Protein AF-A0A6N2SB09-F1 (afdb_monomer)

Solvent-accessible surface area (backbone atoms only — not comparable to full-atom values): 6295 Å² total; per-residue (Å²): 136,77,92,45,73,69,47,53,56,50,35,55,46,36,73,75,69,41,75,81,72,55,28,36,28,27,75,47,80,94,86,40,71,46,78,73,42,49,64,70,58,54,51,39,36,52,78,71,67,52,92,73,77,61,65,44,82,46,90,61,55,74,62,53,47,52,45,53,49,34,53,59,50,69,71,40,96,85,59,54,74,68,58,50,54,52,36,52,49,55,47,50,54,43,51,49,54,57,53,55,59,64,70,77,110

Nearest PDB structures (foldseek):
  1vz0-assembly3_D  TM=8.473E-01  e=5.912E-07  Thermus thermophilus HB27
  7nfu-assembly1_A  TM=8.083E-01  e=3.994E-06  Geobacillus thermoleovorans CCB_US3_UF5
  7nfu-assembly2_B  TM=8.212E-01  e=7.084E-06  Geobacillus thermoleovorans CCB_US3_UF5
  7ng0-assembly1_A-2  TM=7.959E-01  e=3.480E-05  Geobacillus thermoleovorans CCB_US3_UF5
  6ryk-assembly1_B  TM=6.910E-01  e=1.027E-04  Myxococcus xanthus DK 1622

Foldseek 3Di:
DDCDPVLVVLLVCCVVPNDPDAFEWEDDPPRDIDTLDDVSVVVSCVVVVNPDHGYDYDYDDPLVSLLVSLVVQVPDPDDDPVSVVVSVVSNVVSVVVVVVVVVVD

Radius of gyration: 16.75 Å; Cα contacts (8 Å, |Δi|>4): 94; chains: 1; bounding box: 39×21×49 Å

Structure (mmCIF, N/CA/C/O backbone):
data_AF-A0A6N2SB09-F1
#
_entry.id   AF-A0A6N2SB09-F1
#
loop_
_atom_site.group_PDB
_atom_site.id
_atom_site.type_symbol
_atom_site.label_atom_id
_atom_site.label_alt_id
_atom_site.label_comp_id
_atom_site.label_asym_id
_atom_site.label_entity_id
_atom_site.label_seq_id
_atom_site.pdbx_PDB_ins_code
_atom_site.Cartn_x
_atom_site.Cartn_y
_atom_site.Cartn_z
_atom_site.occupancy
_atom_site.B_iso_or_equiv
_atom_site.auth_seq_id
_atom_site.auth_comp_id
_atom_site.auth_asym_id
_atom_site.auth_atom_id
_atom_site.pdbx_PDB_model_num
ATOM 1 N N . MET A 1 1 ? 1.778 -9.486 8.076 1.00 60.75 1 MET A N 1
ATOM 2 C CA . MET A 1 1 ? 1.355 -8.225 8.728 1.00 60.75 1 MET A CA 1
ATOM 3 C C . MET A 1 1 ? 1.365 -8.439 10.227 1.00 60.75 1 MET A C 1
ATOM 5 O O . MET A 1 1 ? 1.130 -9.568 10.629 1.00 60.75 1 MET A O 1
ATOM 9 N N . LYS A 1 2 ? 1.643 -7.413 11.035 1.00 73.19 2 LYS A N 1
ATOM 10 C CA . LYS A 1 2 ? 1.424 -7.487 12.485 1.00 73.19 2 LYS A CA 1
ATOM 11 C C . LYS A 1 2 ? 0.131 -6.746 12.808 1.00 73.19 2 LYS A C 1
ATOM 13 O O . LYS A 1 2 ? -0.037 -5.617 12.350 1.00 73.19 2 LYS A O 1
ATOM 18 N N . ASP A 1 3 ? -0.748 -7.385 13.567 1.00 77.19 3 ASP A N 1
ATOM 19 C CA . ASP A 1 3 ? -1.954 -6.758 14.105 1.00 77.19 3 ASP A CA 1
ATOM 20 C C . ASP A 1 3 ? -1.577 -6.060 15.416 1.00 77.19 3 ASP A C 1
ATOM 22 O O . ASP A 1 3 ? -1.766 -6.566 16.516 1.00 77.19 3 ASP A O 1
ATOM 26 N N . ASP A 1 4 ? -0.903 -4.924 15.257 1.00 87.69 4 ASP A N 1
ATOM 27 C CA . ASP A 1 4 ? -0.419 -4.060 16.329 1.00 87.69 4 ASP A CA 1
ATOM 28 C C . ASP A 1 4 ? -1.471 -3.006 16.728 1.00 87.69 4 ASP A C 1
ATOM 30 O O . ASP A 1 4 ? -2.533 -2.880 16.114 1.00 87.69 4 ASP A O 1
ATOM 34 N N . ASN A 1 5 ? -1.171 -2.211 17.760 1.00 90.06 5 ASN A N 1
ATOM 35 C CA . ASN A 1 5 ? -2.047 -1.115 18.187 1.00 90.06 5 ASN A CA 1
ATOM 36 C C . ASN A 1 5 ? -2.326 -0.112 17.046 1.00 90.06 5 ASN A C 1
ATOM 38 O O . ASN A 1 5 ? -3.436 0.395 16.913 1.00 90.06 5 ASN A O 1
ATOM 42 N N . GLU A 1 6 ? -1.351 0.129 16.162 1.00 89.06 6 GLU A N 1
ATOM 43 C CA . GLU A 1 6 ? -1.551 0.979 14.982 1.00 89.06 6 GLU A CA 1
ATOM 44 C C . GLU A 1 6 ? -2.569 0.384 13.998 1.00 89.06 6 GLU A C 1
ATOM 46 O O . GLU A 1 6 ? -3.297 1.123 13.338 1.00 89.06 6 GLU A O 1
ATOM 51 N N . MET A 1 7 ? -2.638 -0.945 13.869 1.00 93.25 7 MET A N 1
ATOM 52 C CA . MET A 1 7 ? -3.657 -1.618 13.064 1.00 93.25 7 MET A CA 1
ATOM 53 C C . MET A 1 7 ? -5.050 -1.439 13.668 1.00 93.25 7 MET A C 1
ATOM 55 O O . MET A 1 7 ? -6.004 -1.225 12.924 1.00 93.25 7 MET A O 1
ATOM 59 N N . HIS A 1 8 ? -5.179 -1.486 14.995 1.00 92.88 8 HIS A N 1
ATOM 60 C CA . HIS A 1 8 ? -6.447 -1.203 15.670 1.00 92.88 8 HIS A CA 1
ATOM 61 C C . HIS A 1 8 ? -6.935 0.221 15.398 1.00 92.88 8 HIS A C 1
ATOM 63 O O . HIS A 1 8 ? -8.043 0.385 14.892 1.00 92.88 8 HIS A O 1
ATOM 69 N N . LEU A 1 9 ? -6.078 1.225 15.600 1.00 93.50 9 LEU A N 1
ATOM 70 C CA . LEU A 1 9 ? -6.408 2.623 15.301 1.00 93.50 9 LEU A CA 1
ATOM 71 C C . LEU A 1 9 ? -6.760 2.836 13.819 1.00 93.50 9 LEU A C 1
ATOM 73 O O . LEU A 1 9 ? -7.660 3.606 13.482 1.00 93.50 9 LEU A O 1
ATOM 77 N N . LEU A 1 10 ? -6.067 2.136 12.912 1.00 93.12 10 LEU A N 1
ATOM 78 C CA . LEU A 1 10 ? -6.369 2.194 11.484 1.00 93.12 10 LEU A CA 1
ATOM 79 C C . LEU A 1 10 ? -7.748 1.601 11.165 1.00 93.12 10 LEU A C 1
ATOM 81 O O . LEU A 1 10 ? -8.466 2.179 10.352 1.00 93.12 10 LEU A O 1
ATOM 85 N N . LYS A 1 11 ? -8.122 0.477 11.789 1.00 95.25 11 LYS A N 1
ATOM 86 C CA . LYS A 1 11 ? -9.454 -0.125 11.625 1.00 95.25 11 LYS A CA 1
ATOM 87 C C . LYS A 1 11 ? -10.549 0.817 12.117 1.00 95.25 11 LYS A C 1
ATOM 89 O O . LYS A 1 11 ? -11.442 1.118 11.337 1.00 95.25 11 LYS A O 1
ATOM 94 N N . GLU A 1 12 ? -10.420 1.360 13.327 1.00 95.38 12 GLU A N 1
ATOM 95 C CA . GLU A 1 12 ? -11.399 2.306 13.890 1.00 95.38 12 GLU A CA 1
ATOM 96 C C . GLU A 1 12 ? -11.589 3.537 12.991 1.00 95.38 12 GLU A C 1
ATOM 98 O O . GLU A 1 12 ? -12.708 3.985 12.738 1.00 95.38 12 GLU A O 1
ATOM 103 N N . SER A 1 13 ? -10.491 4.070 12.449 1.00 95.62 13 SER A N 1
ATOM 104 C CA . SER A 1 13 ? -10.540 5.181 11.497 1.00 95.62 13 SER A CA 1
ATOM 105 C C . SER A 1 13 ? -11.270 4.805 10.200 1.00 95.62 13 SER A C 1
ATOM 107 O O . SER A 1 13 ? -12.098 5.575 9.712 1.00 95.62 13 SER A O 1
ATOM 109 N N . ILE A 1 14 ? -11.013 3.607 9.659 1.00 95.69 14 ILE A N 1
ATOM 110 C CA . ILE A 1 14 ? -11.668 3.102 8.441 1.00 95.69 14 ILE A CA 1
ATOM 111 C C . ILE A 1 14 ? -13.156 2.804 8.671 1.00 95.69 14 ILE A C 1
ATOM 113 O O . ILE A 1 14 ? -13.956 3.032 7.764 1.00 95.69 14 ILE A O 1
ATOM 117 N N . GLU A 1 15 ? -13.549 2.322 9.847 1.00 94.69 15 GLU A N 1
ATOM 118 C CA . GLU A 1 15 ? -14.962 2.137 10.201 1.00 94.69 15 GLU A CA 1
ATOM 119 C C . GLU A 1 15 ? -15.687 3.481 10.303 1.00 94.69 15 GLU A C 1
ATOM 121 O O . GLU A 1 15 ? -16.794 3.629 9.790 1.00 94.69 15 GLU A O 1
ATOM 126 N N . LYS A 1 16 ? -15.048 4.486 10.915 1.00 95.75 16 LYS A N 1
A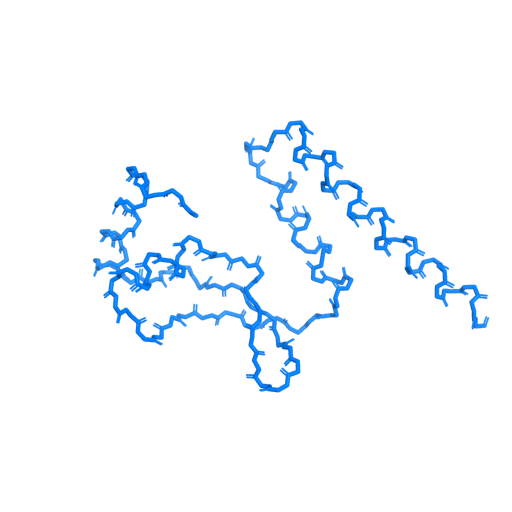TOM 127 C CA . LYS A 1 16 ? -15.671 5.791 11.155 1.00 95.75 16 LYS A CA 1
ATOM 128 C C . LYS A 1 16 ? -15.7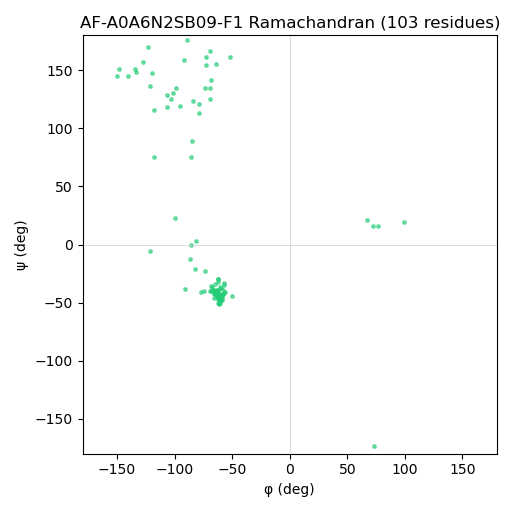37 6.682 9.914 1.00 95.75 16 LYS A C 1
ATOM 130 O O . LYS A 1 16 ? -16.728 7.380 9.716 1.00 95.75 16 LYS A O 1
ATOM 135 N N . TYR A 1 17 ? -14.679 6.703 9.106 1.00 95.19 17 TYR A N 1
ATOM 136 C CA . TYR A 1 17 ? -14.523 7.660 8.002 1.00 95.19 17 TYR A CA 1
ATOM 137 C C . TYR A 1 17 ? -14.358 7.000 6.630 1.00 95.19 17 TYR A C 1
ATOM 139 O O . TYR A 1 17 ? -14.295 7.692 5.614 1.00 95.19 17 TYR A O 1
ATOM 147 N N . GLY A 1 18 ? -14.263 5.671 6.575 1.00 92.94 18 GLY A N 1
ATOM 148 C CA . GLY A 1 18 ? -13.885 4.960 5.362 1.00 92.94 18 GLY A CA 1
ATOM 149 C C . GLY A 1 18 ? -12.398 5.098 5.026 1.00 92.94 18 GLY A C 1
ATOM 150 O O . GLY A 1 18 ? -11.578 5.636 5.771 1.00 92.94 18 GLY A O 1
ATOM 151 N N . ILE A 1 19 ? -12.024 4.587 3.854 1.00 94.62 19 ILE A N 1
ATOM 152 C CA . ILE A 1 19 ? -10.652 4.673 3.345 1.00 94.62 19 ILE A CA 1
ATOM 153 C C . ILE A 1 19 ? -10.476 6.024 2.641 1.00 94.62 19 ILE A C 1
ATOM 155 O O . ILE A 1 19 ? -10.700 6.142 1.439 1.00 94.62 19 ILE A O 1
ATOM 159 N N . LEU A 1 20 ? -10.073 7.045 3.403 1.00 91.75 20 LEU A N 1
ATOM 160 C CA . LEU A 1 20 ? -9.919 8.420 2.902 1.00 91.75 20 LEU A CA 1
ATOM 161 C C . LEU A 1 20 ? -8.816 8.557 1.848 1.00 91.75 20 LEU A C 1
ATOM 163 O O . LEU A 1 20 ? -8.977 9.248 0.847 1.00 91.75 20 LEU A O 1
ATOM 167 N N . THR A 1 21 ? -7.681 7.893 2.066 1.00 90.25 21 THR A N 1
ATOM 168 C CA . THR A 1 21 ? -6.610 7.820 1.071 1.00 90.25 21 THR A CA 1
ATOM 169 C C . THR A 1 21 ? -6.785 6.529 0.274 1.00 90.25 21 THR A C 1
ATOM 171 O O . THR A 1 21 ? -6.686 5.455 0.874 1.00 90.25 21 THR A O 1
ATOM 174 N N . PRO A 1 22 ? -6.986 6.579 -1.053 1.00 93.81 22 PRO A N 1
ATOM 175 C CA . PRO A 1 22 ? -7.069 5.384 -1.889 1.00 93.81 22 PRO A CA 1
ATOM 176 C C . PRO A 1 22 ? -5.759 4.586 -1.925 1.00 93.81 22 PRO A C 1
ATOM 178 O O . PRO A 1 22 ? -4.667 5.125 -1.702 1.00 93.81 22 PRO A O 1
ATOM 181 N N . LEU A 1 23 ? -5.850 3.288 -2.211 1.00 94.88 23 LEU A N 1
ATOM 182 C CA . LEU A 1 23 ? -4.674 2.457 -2.488 1.00 94.88 23 LEU A CA 1
ATOM 183 C C . LEU A 1 23 ? -4.118 2.813 -3.869 1.00 94.88 23 LEU A C 1
ATOM 185 O O . LEU A 1 23 ? -4.857 3.266 -4.737 1.00 94.88 23 LEU A O 1
ATOM 189 N N . ILE A 1 24 ? -2.828 2.582 -4.093 1.00 92.00 24 ILE A N 1
ATOM 190 C CA . ILE A 1 24 ? -2.232 2.735 -5.425 1.00 92.00 24 ILE A CA 1
ATOM 191 C C . ILE A 1 24 ? -2.045 1.345 -6.003 1.00 92.00 24 ILE A C 1
ATOM 193 O O 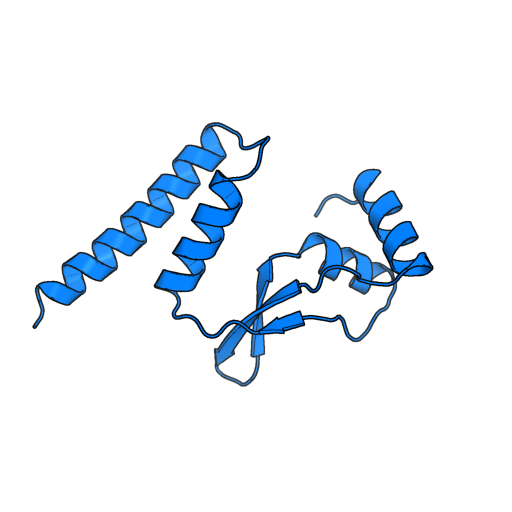. ILE A 1 24 ? -1.402 0.501 -5.376 1.00 92.00 24 ILE A O 1
ATOM 197 N N . VAL A 1 25 ? -2.595 1.124 -7.193 1.00 94.19 25 VAL A N 1
ATOM 198 C CA . VAL A 1 25 ? -2.504 -0.151 -7.903 1.00 94.19 25 VAL A CA 1
ATOM 199 C C . VAL A 1 25 ? -1.984 0.052 -9.319 1.00 94.19 25 VAL A C 1
ATOM 201 O O . VAL A 1 25 ? -2.134 1.134 -9.890 1.00 94.19 25 VAL A O 1
ATOM 204 N N . ARG A 1 26 ? -1.414 -0.998 -9.905 1.00 91.62 26 ARG A N 1
ATOM 205 C CA . ARG A 1 26 ? -1.135 -1.066 -11.343 1.00 91.62 26 ARG A CA 1
ATOM 206 C C . ARG A 1 26 ? -1.880 -2.243 -11.972 1.00 91.62 26 ARG A C 1
ATOM 208 O O . ARG A 1 26 ? -2.064 -3.254 -11.291 1.00 91.62 26 ARG A O 1
ATOM 215 N N . PRO A 1 27 ? -2.304 -2.137 -13.239 1.00 92.25 27 PRO A N 1
ATOM 216 C CA . PRO A 1 27 ? -2.843 -3.284 -13.952 1.00 92.25 27 PRO A CA 1
ATOM 217 C C . PRO A 1 27 ? -1.733 -4.310 -14.216 1.00 92.25 27 PRO A C 1
ATOM 219 O O . PRO A 1 27 ? -0.598 -3.946 -14.534 1.00 92.25 27 PRO A O 1
ATOM 222 N N . VAL A 1 28 ? -2.076 -5.587 -14.101 1.00 89.00 28 VAL A N 1
ATOM 223 C CA . VAL A 1 28 ? -1.267 -6.731 -14.545 1.00 89.00 28 VAL A CA 1
ATOM 224 C C . VAL A 1 28 ? -2.101 -7.562 -15.542 1.00 89.00 28 VAL A C 1
ATOM 226 O O . VAL A 1 28 ? -3.283 -7.253 -15.729 1.00 89.00 28 VAL A O 1
ATOM 229 N N . PRO A 1 29 ? -1.522 -8.555 -16.251 1.00 89.69 29 PRO A N 1
ATOM 230 C CA . PRO A 1 29 ? -2.290 -9.420 -17.150 1.00 89.69 29 PRO A CA 1
ATOM 231 C C . PRO A 1 29 ? -3.524 -10.052 -16.481 1.00 89.69 29 PRO A C 1
ATOM 233 O O . PRO A 1 29 ? -3.644 -10.081 -15.257 1.00 89.69 29 PRO A O 1
ATOM 236 N N . ASP A 1 30 ? -4.457 -10.529 -17.305 1.00 91.31 30 ASP A N 1
ATOM 237 C CA . ASP A 1 30 ? -5.683 -11.222 -16.874 1.00 91.31 30 ASP A CA 1
ATOM 238 C C . ASP A 1 30 ? -6.699 -10.354 -16.109 1.00 91.31 30 ASP A C 1
ATOM 240 O O . ASP A 1 30 ? -7.567 -10.857 -15.397 1.00 91.31 30 ASP A O 1
ATOM 244 N N . GLY A 1 31 ? -6.624 -9.028 -16.265 1.00 89.06 31 GLY A N 1
ATOM 245 C CA . GLY A 1 31 ? -7.569 -8.094 -15.637 1.00 89.06 31 GLY A CA 1
ATOM 246 C C . GLY A 1 31 ? -7.379 -7.953 -14.124 1.00 89.06 31 GLY A C 1
ATOM 247 O O . GLY A 1 31 ? -8.263 -7.444 -13.430 1.00 89.06 31 GLY A O 1
ATOM 248 N N . VAL A 1 32 ? -6.231 -8.397 -13.611 1.00 93.00 32 VAL A N 1
ATOM 249 C CA . VAL A 1 32 ? -5.873 -8.328 -12.195 1.00 93.00 32 VAL A CA 1
ATOM 250 C C . VAL A 1 32 ? -5.116 -7.024 -11.911 1.00 93.00 32 VAL A C 1
ATOM 252 O O . VAL A 1 32 ? -4.555 -6.381 -12.802 1.00 93.00 32 VAL A O 1
ATOM 255 N N . TYR A 1 33 ? -5.108 -6.613 -10.644 1.00 93.12 33 TYR A N 1
ATOM 256 C CA . TYR A 1 33 ? -4.383 -5.439 -10.171 1.00 93.12 33 TYR A CA 1
ATOM 257 C C . TYR A 1 33 ? -3.387 -5.827 -9.085 1.00 93.12 33 TYR A C 1
ATOM 259 O O . TYR A 1 33 ? -3.721 -6.554 -8.150 1.00 93.12 33 TYR A O 1
ATOM 267 N N . GLU A 1 34 ? -2.179 -5.282 -9.177 1.00 90.69 34 GLU A N 1
ATOM 268 C CA . GLU A 1 34 ? -1.163 -5.395 -8.134 1.00 90.69 34 GLU A CA 1
ATOM 269 C C . GLU A 1 34 ? -1.147 -4.124 -7.280 1.00 90.69 34 GLU A C 1
ATOM 271 O O . GLU A 1 34 ? -1.164 -3.006 -7.804 1.00 90.69 34 GLU A O 1
ATOM 276 N N . ILE A 1 35 ? -1.103 -4.287 -5.956 1.00 91.88 35 ILE A N 1
ATOM 277 C CA . ILE A 1 35 ? -0.994 -3.170 -5.014 1.00 91.88 35 ILE A CA 1
ATOM 278 C C . ILE A 1 35 ? 0.456 -2.697 -4.973 1.00 91.88 35 ILE A C 1
ATOM 280 O O . ILE A 1 35 ? 1.348 -3.448 -4.599 1.00 91.88 35 ILE A O 1
ATOM 284 N N . ILE A 1 36 ? 0.660 -1.424 -5.300 1.00 88.44 36 ILE A N 1
ATOM 285 C CA . ILE A 1 36 ? 1.952 -0.738 -5.192 1.00 88.44 36 ILE A CA 1
ATOM 286 C C . ILE A 1 36 ? 2.090 -0.069 -3.825 1.00 88.44 36 ILE A C 1
ATOM 288 O O . ILE A 1 36 ? 3.165 -0.060 -3.230 1.00 88.44 36 ILE A O 1
ATOM 292 N N . ALA A 1 37 ? 0.997 0.501 -3.306 1.00 87.12 37 ALA A N 1
ATOM 293 C CA . ALA A 1 37 ? 0.986 1.122 -1.988 1.00 87.12 37 ALA A CA 1
ATOM 294 C C . ALA A 1 37 ? -0.379 1.006 -1.305 1.00 87.12 37 ALA A C 1
ATOM 296 O O . ALA A 1 37 ? -1.431 1.018 -1.945 1.00 87.12 37 ALA A O 1
ATOM 297 N N . GLY A 1 38 ? -0.357 0.970 0.030 1.00 91.88 38 GLY A N 1
ATOM 298 C CA . GLY A 1 38 ? -1.571 0.894 0.846 1.00 91.88 38 GLY A CA 1
ATOM 299 C C . GLY A 1 38 ? -1.919 -0.505 1.357 1.00 91.88 38 GLY A C 1
ATOM 300 O O . GLY A 1 38 ? -3.049 -0.712 1.787 1.00 91.88 38 GLY A O 1
ATOM 301 N N . HIS A 1 39 ? -0.962 -1.442 1.395 1.00 92.62 39 HIS A N 1
ATOM 302 C CA . HIS A 1 39 ? -1.184 -2.799 1.916 1.00 92.62 39 HIS A CA 1
ATOM 303 C C . HIS A 1 39 ? -1.855 -2.811 3.299 1.00 92.62 39 H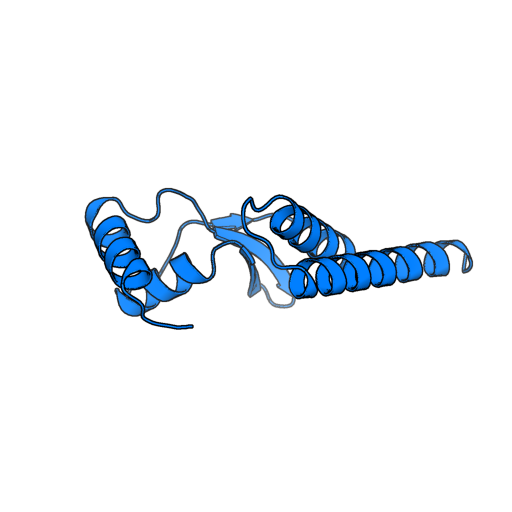IS A C 1
ATOM 305 O O . HIS A 1 39 ? -2.8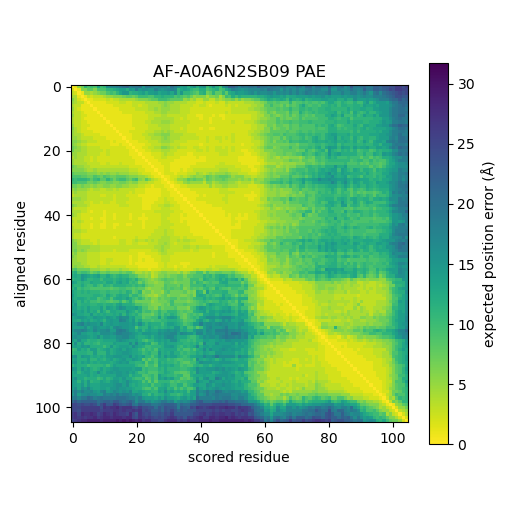20 -3.543 3.489 1.00 92.62 39 HIS A O 1
ATOM 311 N N . ARG A 1 40 ? -1.421 -1.961 4.249 1.00 93.69 40 ARG A N 1
ATOM 312 C CA . ARG A 1 40 ? -2.046 -1.872 5.589 1.00 93.69 40 ARG A CA 1
ATOM 313 C C . ARG A 1 40 ? -3.534 -1.521 5.533 1.00 93.69 40 ARG A C 1
ATOM 315 O O . ARG A 1 40 ? -4.312 -2.124 6.257 1.00 93.69 40 ARG A O 1
ATOM 322 N N . ARG A 1 41 ? -3.936 -0.620 4.632 1.00 94.88 41 ARG A N 1
ATOM 323 C CA . ARG A 1 41 ? -5.349 -0.270 4.414 1.00 94.88 41 ARG A CA 1
ATOM 324 C C . ARG A 1 41 ? -6.123 -1.427 3.786 1.00 94.88 41 ARG A C 1
ATOM 326 O O . ARG A 1 41 ? -7.236 -1.687 4.218 1.00 94.88 41 ARG A O 1
ATOM 333 N N . ARG A 1 42 ? -5.527 -2.154 2.830 1.00 95.56 42 ARG A N 1
ATOM 334 C CA . ARG A 1 42 ? -6.131 -3.373 2.259 1.00 95.56 42 ARG A CA 1
ATOM 335 C C . ARG A 1 42 ? -6.398 -4.425 3.334 1.00 95.56 42 ARG A C 1
ATOM 337 O O . ARG A 1 42 ? -7.482 -4.983 3.369 1.00 95.56 42 ARG A O 1
ATOM 344 N N . HIS A 1 43 ? -5.412 -4.685 4.190 1.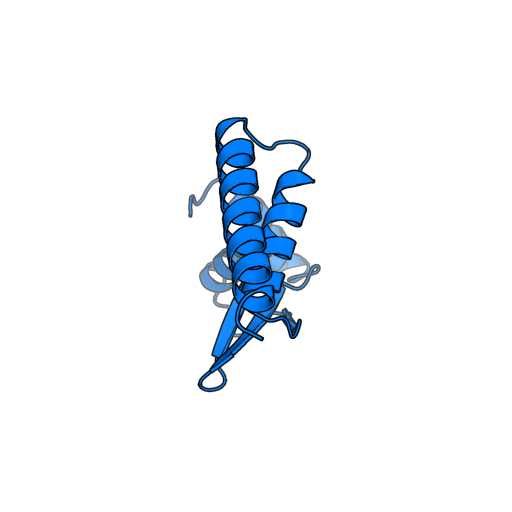00 94.56 43 HIS A N 1
ATOM 345 C CA . HIS A 1 43 ? -5.521 -5.662 5.279 1.00 94.56 43 HIS A CA 1
ATOM 346 C C . HIS A 1 43 ? -6.550 -5.236 6.324 1.00 94.56 43 HIS A C 1
ATOM 348 O O . HIS A 1 43 ? -7.410 -6.025 6.683 1.00 94.56 43 HIS A O 1
ATOM 354 N N . ALA A 1 44 ? -6.531 -3.971 6.752 1.00 94.69 44 ALA A N 1
ATOM 355 C CA . ALA A 1 44 ? -7.545 -3.450 7.665 1.00 94.69 44 ALA A CA 1
ATOM 356 C C . ALA A 1 44 ? -8.961 -3.583 7.075 1.00 94.69 44 ALA A C 1
ATOM 358 O O . ALA A 1 44 ? -9.866 -4.038 7.760 1.00 94.69 44 ALA A O 1
ATOM 359 N N . ALA A 1 45 ? -9.139 -3.259 5.792 1.00 95.44 45 ALA A N 1
ATOM 360 C CA . ALA A 1 45 ? -10.412 -3.418 5.093 1.00 95.44 45 ALA A CA 1
ATOM 361 C C . ALA A 1 45 ? -10.864 -4.887 5.002 1.00 95.44 45 ALA A C 1
ATOM 363 O O . ALA A 1 45 ? -12.043 -5.173 5.179 1.00 95.44 45 ALA A O 1
ATOM 364 N N . GLU A 1 46 ? -9.935 -5.817 4.760 1.00 93.88 46 GLU A N 1
ATOM 365 C CA . GLU A 1 46 ? -10.207 -7.261 4.748 1.00 93.88 46 GLU A CA 1
ATOM 366 C C . GLU A 1 46 ? -10.659 -7.757 6.126 1.00 93.88 46 GLU A C 1
ATOM 368 O O . GLU A 1 46 ? -11.672 -8.448 6.218 1.00 93.88 46 GLU A O 1
ATOM 373 N N . LEU A 1 47 ? -9.979 -7.335 7.199 1.00 93.44 47 LEU A N 1
ATOM 374 C CA . LEU A 1 47 ? -10.367 -7.652 8.578 1.00 93.44 47 LEU A CA 1
ATOM 375 C C . LEU A 1 47 ? -11.744 -7.085 8.958 1.00 93.44 47 LEU A C 1
ATOM 377 O O . LEU A 1 47 ? -12.438 -7.676 9.778 1.00 93.44 47 LEU A O 1
ATOM 381 N N . LEU A 1 48 ? -12.140 -5.959 8.360 1.00 95.06 48 LEU A N 1
ATOM 382 C CA . LEU A 1 48 ? -13.456 -5.333 8.533 1.00 95.06 48 LEU A CA 1
ATOM 383 C C . LEU A 1 48 ? -14.532 -5.904 7.589 1.00 95.06 48 LEU A C 1
ATOM 385 O O . LEU A 1 48 ? -15.678 -5.461 7.610 1.00 95.06 48 LEU A O 1
ATOM 389 N N . GLY A 1 49 ? -14.187 -6.871 6.731 1.00 95.12 49 GLY A N 1
ATOM 390 C CA . GLY A 1 49 ? -15.127 -7.509 5.806 1.00 95.12 49 GLY A CA 1
ATOM 391 C C . GLY A 1 49 ? -15.497 -6.670 4.577 1.00 95.12 49 GLY A C 1
ATOM 392 O O . GLY A 1 49 ? -16.470 -6.980 3.882 1.00 95.12 49 GLY A O 1
ATOM 393 N N . TYR A 1 50 ? -14.742 -5.615 4.261 1.00 94.56 50 TYR A N 1
ATOM 394 C CA . TYR A 1 50 ? -14.992 -4.802 3.071 1.00 94.56 50 TYR A CA 1
ATOM 395 C C . TYR A 1 50 ? -14.664 -5.586 1.797 1.00 94.56 50 TYR A C 1
ATOM 397 O O . TYR A 1 50 ? -13.545 -6.052 1.591 1.00 94.56 50 TYR A O 1
ATOM 405 N N . ARG A 1 51 ? -15.639 -5.675 0.884 1.00 92.88 51 ARG A N 1
ATOM 406 C CA . ARG A 1 51 ? -15.472 -6.358 -0.416 1.00 92.88 51 ARG A CA 1
ATOM 407 C C . ARG A 1 51 ? -14.806 -5.495 -1.486 1.00 92.88 51 ARG A C 1
ATOM 409 O O . ARG A 1 51 ? -14.324 -6.022 -2.484 1.00 92.88 51 ARG A O 1
ATOM 416 N N . LYS A 1 52 ? -14.838 -4.172 -1.326 1.00 93.62 52 LYS A N 1
ATOM 417 C CA . LYS A 1 52 ? -14.289 -3.199 -2.277 1.00 93.62 52 LYS A CA 1
ATOM 418 C C . LYS A 1 52 ? -13.609 -2.075 -1.511 1.00 93.62 52 LYS A C 1
ATOM 420 O O . LYS A 1 52 ? -14.076 -1.680 -0.447 1.00 93.62 52 LYS A O 1
ATOM 425 N N . VAL A 1 53 ? -12.529 -1.552 -2.078 1.00 95.25 53 VAL A N 1
ATOM 426 C CA . VAL A 1 53 ? -11.768 -0.428 -1.523 1.00 95.25 53 VAL A CA 1
ATOM 427 C C . VAL A 1 53 ? -11.471 0.584 -2.629 1.00 95.25 53 VAL A C 1
ATOM 429 O O . VAL A 1 53 ? -11.321 0.181 -3.785 1.00 95.25 53 VAL A O 1
ATOM 432 N N . PRO A 1 54 ? -11.387 1.887 -2.317 1.00 96.44 54 PRO A N 1
ATOM 433 C CA . PRO A 1 54 ? -11.027 2.893 -3.303 1.00 96.44 54 PRO A CA 1
ATOM 434 C C . PRO A 1 54 ? -9.560 2.734 -3.706 1.00 96.44 54 PRO A C 1
ATOM 436 O O . PRO A 1 54 ? -8.670 2.591 -2.859 1.00 96.44 54 PRO A O 1
ATOM 439 N N . VAL A 1 55 ? -9.305 2.788 -5.012 1.00 96.38 55 VAL A N 1
ATOM 440 C CA . VAL A 1 55 ? -7.965 2.657 -5.590 1.00 96.38 55 VAL A CA 1
ATOM 441 C C . VAL A 1 55 ? -7.724 3.721 -6.657 1.00 96.38 55 VAL A C 1
ATOM 443 O O . VAL A 1 55 ? -8.647 4.153 -7.341 1.00 96.38 55 VAL A O 1
ATOM 446 N N . ILE A 1 56 ? -6.466 4.113 -6.820 1.00 94.88 56 ILE A N 1
ATOM 447 C CA . ILE A 1 56 ? -5.964 4.892 -7.948 1.00 94.88 56 ILE A CA 1
ATOM 448 C C . ILE A 1 56 ? -5.154 3.937 -8.817 1.00 94.88 56 ILE A C 1
ATOM 450 O O . ILE A 1 56 ? -4.147 3.382 -8.369 1.00 94.88 56 ILE A O 1
ATOM 454 N N . ILE A 1 57 ? -5.596 3.760 -10.060 1.00 93.31 57 ILE A N 1
ATOM 455 C CA . ILE A 1 57 ? -4.900 2.940 -11.049 1.00 93.31 57 ILE A CA 1
ATOM 456 C C . ILE A 1 57 ? -3.817 3.796 -11.698 1.00 93.31 57 ILE A C 1
ATOM 458 O O . ILE A 1 57 ? -4.097 4.853 -12.260 1.00 93.31 57 ILE A O 1
ATOM 462 N N . ARG A 1 58 ? -2.573 3.329 -11.637 1.00 89.06 58 ARG A N 1
ATOM 463 C CA . ARG A 1 58 ? -1.446 3.929 -12.346 1.00 89.06 58 ARG A CA 1
ATOM 464 C C . ARG A 1 58 ? -0.887 2.924 -13.341 1.00 89.06 58 ARG A C 1
ATOM 466 O O . ARG A 1 58 ? -0.379 1.873 -12.956 1.00 89.06 58 ARG A O 1
ATOM 473 N N . VAL A 1 59 ? -0.981 3.261 -14.623 1.00 83.62 59 VAL A N 1
ATOM 474 C CA . VAL A 1 59 ? -0.385 2.470 -15.701 1.00 83.62 59 VAL A CA 1
ATOM 475 C C . VAL A 1 59 ? 1.101 2.787 -15.740 1.00 83.62 59 VAL A C 1
ATOM 477 O O . VAL A 1 59 ? 1.492 3.915 -16.023 1.00 83.62 59 VAL A O 1
ATOM 480 N N . MET A 1 60 ? 1.918 1.800 -15.402 1.00 80.44 60 MET A N 1
ATOM 481 C CA . MET A 1 60 ? 3.368 1.913 -15.423 1.00 80.44 60 MET A CA 1
ATOM 482 C C . MET A 1 60 ? 3.973 0.546 -15.717 1.00 80.44 60 MET A C 1
ATOM 484 O O . MET A 1 60 ? 3.431 -0.483 -15.298 1.00 80.44 60 MET A O 1
ATOM 488 N N . ASN A 1 61 ? 5.082 0.522 -16.454 1.00 80.81 61 ASN A N 1
ATOM 489 C CA . ASN A 1 61 ? 5.801 -0.731 -16.681 1.00 80.81 61 ASN A CA 1
ATOM 490 C C . ASN A 1 61 ? 6.467 -1.219 -15.379 1.00 80.81 61 ASN A C 1
ATOM 492 O O . ASN A 1 61 ? 6.548 -0.495 -14.389 1.00 80.81 6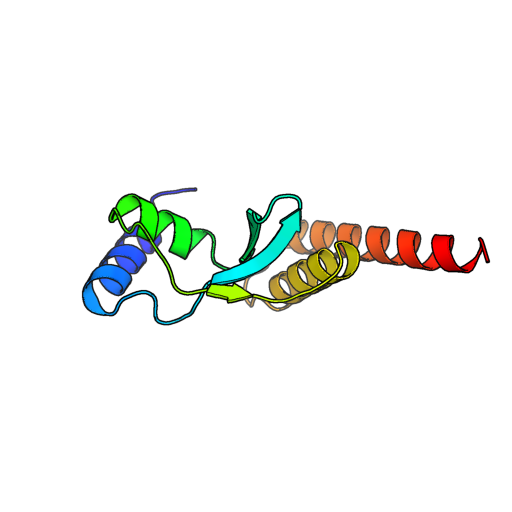1 ASN A O 1
ATOM 496 N N . GLU A 1 62 ? 6.922 -2.472 -15.355 1.00 76.69 62 GLU A N 1
ATOM 497 C CA . GLU A 1 62 ? 7.517 -3.081 -14.155 1.00 76.69 62 GLU A CA 1
ATOM 498 C C . GLU A 1 62 ? 8.702 -2.269 -13.605 1.00 76.69 62 GLU A C 1
ATOM 500 O O . GLU A 1 62 ? 8.811 -2.049 -12.400 1.00 76.69 62 GLU A O 1
ATOM 505 N N . ASP A 1 63 ? 9.549 -1.752 -14.495 1.00 81.69 63 ASP A N 1
ATOM 506 C CA . ASP A 1 63 ? 10.700 -0.930 -14.124 1.00 81.69 63 ASP A CA 1
ATOM 507 C C . ASP A 1 63 ? 10.260 0.395 -13.474 1.00 81.69 63 ASP A C 1
ATOM 509 O O . ASP A 1 63 ? 10.831 0.826 -12.473 1.00 81.69 63 ASP A O 1
ATOM 513 N N . GLU A 1 64 ? 9.224 1.044 -14.006 1.00 80.00 64 GLU A N 1
ATOM 514 C CA . GLU A 1 64 ? 8.625 2.249 -13.424 1.00 80.00 64 GLU A CA 1
ATOM 515 C C . GLU A 1 64 ? 7.923 1.973 -12.094 1.00 80.00 64 GLU A C 1
ATOM 517 O O . GLU A 1 64 ? 8.007 2.804 -11.190 1.00 80.00 64 GLU A O 1
ATOM 522 N N . ALA A 1 65 ? 7.275 0.815 -11.943 1.00 77.50 65 ALA A N 1
ATOM 523 C CA . ALA A 1 65 ? 6.667 0.387 -10.685 1.00 77.50 65 ALA A CA 1
ATOM 524 C C . ALA A 1 65 ? 7.706 0.242 -9.579 1.00 77.50 65 ALA A C 1
ATOM 526 O O . ALA A 1 65 ? 7.535 0.797 -8.491 1.00 77.50 65 ALA A O 1
ATOM 527 N N . ILE A 1 66 ? 8.819 -0.425 -9.883 1.00 79.81 66 ILE A N 1
ATOM 528 C CA . ILE A 1 66 ? 9.919 -0.601 -8.936 1.00 79.81 66 ILE A CA 1
ATOM 529 C C . ILE A 1 66 ? 10.531 0.754 -8.571 1.00 79.81 66 ILE A C 1
ATOM 531 O O . ILE A 1 66 ? 10.748 1.018 -7.390 1.00 79.81 66 ILE A O 1
ATOM 535 N N . LEU A 1 67 ? 10.765 1.637 -9.549 1.00 81.62 67 LEU A N 1
ATOM 536 C CA . LEU A 1 67 ? 11.309 2.973 -9.283 1.00 81.62 67 LEU A CA 1
ATOM 537 C C . LEU A 1 67 ? 10.381 3.807 -8.392 1.00 81.62 67 LEU A C 1
ATOM 539 O O . LEU A 1 67 ? 10.842 4.354 -7.395 1.00 81.62 67 LEU A O 1
ATOM 543 N N . ASN A 1 68 ? 9.078 3.844 -8.688 1.00 77.38 68 ASN A N 1
ATOM 544 C CA . ASN A 1 68 ? 8.101 4.572 -7.874 1.00 77.38 68 ASN A CA 1
ATOM 545 C C . ASN A 1 68 ? 8.017 4.027 -6.441 1.00 77.38 68 ASN A C 1
ATOM 547 O O . ASN A 1 68 ? 7.967 4.803 -5.487 1.00 77.38 68 ASN A O 1
ATOM 551 N N . MET A 1 69 ? 8.011 2.701 -6.277 1.00 79.38 69 MET A N 1
ATOM 552 C CA . MET A 1 69 ? 8.009 2.061 -4.961 1.00 79.38 69 MET A CA 1
ATOM 553 C C . MET A 1 69 ? 9.274 2.418 -4.169 1.00 79.38 69 MET A C 1
ATOM 555 O O . MET A 1 69 ? 9.193 2.785 -2.995 1.00 79.38 69 MET A O 1
ATOM 559 N N . VAL A 1 70 ? 10.443 2.321 -4.807 1.00 82.25 70 VAL A N 1
ATOM 560 C CA . VAL A 1 70 ? 11.733 2.653 -4.192 1.00 82.25 70 VAL A CA 1
ATOM 561 C C . VAL A 1 70 ? 11.773 4.116 -3.774 1.00 82.25 70 VAL A C 1
ATOM 563 O O . VAL A 1 70 ? 12.084 4.405 -2.619 1.00 82.25 70 VAL A O 1
ATOM 566 N N . ASP A 1 71 ? 11.422 5.031 -4.674 1.00 81.25 71 ASP A N 1
ATOM 567 C CA . ASP A 1 71 ? 11.453 6.459 -4.384 1.00 81.25 71 ASP A CA 1
ATOM 568 C C . ASP A 1 71 ? 10.451 6.798 -3.268 1.00 81.25 71 ASP A C 1
ATOM 570 O O . ASP A 1 71 ? 10.812 7.497 -2.324 1.00 81.25 71 ASP A O 1
ATOM 574 N N . SER A 1 72 ? 9.240 6.228 -3.270 1.00 76.19 72 SER A N 1
ATOM 575 C CA . SER A 1 72 ? 8.279 6.419 -2.174 1.00 76.19 72 SER A CA 1
ATOM 576 C C . SER A 1 72 ? 8.804 5.931 -0.821 1.00 76.19 72 SER A C 1
ATOM 578 O O . SER A 1 72 ? 8.495 6.548 0.197 1.00 76.19 72 SER A O 1
ATOM 580 N N . ASN A 1 73 ? 9.559 4.830 -0.783 1.00 75.44 73 ASN A N 1
ATOM 581 C CA . ASN A 1 73 ? 10.130 4.312 0.459 1.00 75.44 73 ASN A CA 1
ATOM 582 C C . ASN A 1 73 ? 11.309 5.163 0.943 1.00 75.44 73 ASN A C 1
ATOM 584 O O . ASN A 1 73 ? 11.402 5.434 2.138 1.00 75.44 73 ASN A O 1
ATOM 588 N N . LEU A 1 74 ? 12.169 5.629 0.030 1.00 81.06 74 LEU A N 1
ATOM 589 C CA . LEU A 1 74 ? 13.311 6.492 0.352 1.00 81.06 74 LEU A CA 1
ATOM 590 C C . LEU A 1 74 ? 12.892 7.842 0.948 1.00 81.06 74 LEU A C 1
ATOM 592 O O . LEU A 1 74 ? 13.611 8.368 1.792 1.00 81.06 74 LEU A O 1
ATOM 596 N N . HIS A 1 75 ? 11.736 8.376 0.546 1.00 75.62 75 HIS A N 1
ATOM 597 C CA . HIS A 1 75 ? 11.192 9.632 1.074 1.00 75.62 75 HIS A CA 1
ATOM 598 C C . HIS A 1 75 ? 10.457 9.482 2.423 1.00 75.62 75 HIS A C 1
ATOM 600 O O . HIS A 1 75 ? 9.906 10.461 2.923 1.00 75.62 75 HIS A O 1
ATOM 606 N N . ARG A 1 76 ? 10.416 8.291 3.041 1.00 78.62 76 ARG A N 1
ATOM 607 C CA . ARG A 1 76 ? 9.821 8.126 4.381 1.00 78.62 76 ARG A CA 1
ATOM 608 C C . ARG A 1 76 ? 10.753 8.719 5.439 1.00 78.62 76 ARG A C 1
ATOM 610 O O . ARG A 1 76 ? 11.939 8.410 5.454 1.00 78.62 76 ARG A O 1
ATOM 617 N N . GLU A 1 77 ? 10.201 9.487 6.379 1.00 71.94 77 GLU A N 1
ATOM 618 C CA . GLU A 1 77 ? 10.974 10.101 7.475 1.00 71.94 77 GLU A CA 1
ATOM 619 C C . GLU A 1 77 ? 11.748 9.072 8.320 1.00 71.94 77 GLU A C 1
ATOM 621 O O . GLU A 1 77 ? 12.851 9.346 8.787 1.00 71.94 77 GLU A O 1
ATOM 626 N N . LYS A 1 78 ? 11.191 7.865 8.488 1.00 80.25 78 LYS A N 1
ATOM 627 C CA . LYS A 1 78 ? 11.783 6.761 9.260 1.00 80.25 78 LYS A CA 1
ATOM 628 C C . LYS A 1 78 ? 12.064 5.552 8.368 1.00 80.25 78 LYS A C 1
ATOM 630 O O . LYS A 1 78 ? 11.335 4.566 8.415 1.00 80.25 78 LYS A O 1
ATOM 635 N N . ILE A 1 79 ? 13.108 5.630 7.551 1.00 84.25 79 ILE A N 1
ATOM 636 C CA . ILE A 1 79 ? 13.632 4.488 6.786 1.00 84.25 79 ILE A CA 1
ATOM 637 C C . ILE A 1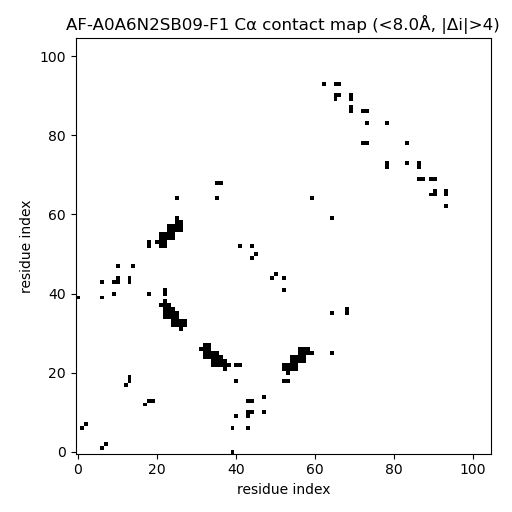 79 ? 14.955 4.005 7.400 1.00 84.25 79 ILE A C 1
ATOM 639 O O . ILE A 1 79 ? 15.876 4.796 7.626 1.00 84.25 79 ILE A O 1
ATOM 643 N N . SER A 1 80 ? 15.061 2.703 7.675 1.00 86.94 80 SER A N 1
ATOM 644 C CA . SER A 1 80 ? 16.270 2.111 8.257 1.00 86.94 80 SER A CA 1
ATOM 645 C C . SER A 1 80 ? 17.422 2.025 7.248 1.00 86.94 80 SER A C 1
ATOM 647 O O . SER A 1 80 ? 17.235 2.090 6.030 1.00 86.94 80 SER A O 1
ATOM 649 N N . PHE A 1 81 ? 18.649 1.862 7.748 1.00 86.62 81 PHE A N 1
ATOM 650 C CA . PHE A 1 81 ? 19.835 1.760 6.893 1.00 86.62 81 PHE A CA 1
ATOM 651 C C . PHE A 1 81 ? 19.774 0.551 5.943 1.00 86.62 81 PHE A C 1
ATOM 653 O O . PHE A 1 81 ? 20.069 0.685 4.757 1.00 86.62 81 PHE A O 1
ATOM 660 N N . SER A 1 82 ? 19.329 -0.610 6.429 1.00 86.69 82 SER A N 1
ATOM 661 C CA . SER A 1 82 ? 19.165 -1.821 5.616 1.00 86.69 82 SER A CA 1
ATOM 662 C C . SER A 1 82 ? 18.105 -1.646 4.525 1.00 86.69 82 SER A C 1
ATOM 664 O O . SER A 1 82 ? 18.339 -2.032 3.379 1.00 86.69 82 SER A O 1
ATOM 666 N N . GLU A 1 83 ? 16.977 -1.005 4.841 1.00 80.56 83 GLU A N 1
ATOM 667 C CA . GLU A 1 83 ? 15.941 -0.677 3.855 1.00 80.56 83 GLU A CA 1
ATOM 668 C C . GLU A 1 83 ? 16.463 0.282 2.780 1.00 80.56 83 GLU A C 1
ATOM 670 O O . GLU A 1 83 ? 16.196 0.062 1.599 1.00 80.56 83 GLU A O 1
ATOM 675 N N . LYS A 1 84 ? 17.264 1.298 3.148 1.00 84.25 84 LYS A N 1
ATOM 676 C CA . LYS A 1 84 ? 17.918 2.182 2.166 1.00 84.25 84 LYS A CA 1
ATOM 677 C C . LYS A 1 84 ? 18.825 1.393 1.226 1.00 84.25 84 LYS A C 1
ATOM 679 O O . LYS A 1 84 ? 18.739 1.571 0.015 1.00 84.25 84 LYS A O 1
ATOM 684 N N . VAL A 1 85 ? 19.673 0.511 1.760 1.00 88.44 85 VAL A N 1
ATOM 685 C CA . VAL A 1 85 ? 20.582 -0.317 0.946 1.00 88.44 85 VAL A CA 1
ATOM 686 C C . VAL A 1 85 ? 19.793 -1.192 -0.031 1.00 88.44 85 VAL A C 1
ATOM 688 O O . VAL A 1 85 ? 20.124 -1.243 -1.217 1.00 88.44 85 VAL A O 1
ATOM 691 N N . PHE A 1 86 ? 18.721 -1.835 0.434 1.00 85.44 86 PHE A N 1
ATOM 692 C CA . PHE A 1 86 ? 17.857 -2.650 -0.417 1.00 85.44 86 PHE A CA 1
ATOM 693 C C . PHE A 1 86 ? 17.178 -1.822 -1.517 1.00 85.44 86 PHE A C 1
ATOM 695 O O . PHE A 1 86 ? 17.200 -2.204 -2.689 1.00 85.44 86 PHE A O 1
ATOM 702 N N . ALA A 1 87 ? 16.648 -0.651 -1.161 1.00 85.62 87 ALA A N 1
ATOM 703 C CA . ALA A 1 87 ? 16.028 0.281 -2.093 1.00 85.62 87 ALA A CA 1
ATOM 704 C C . ALA A 1 87 ? 17.014 0.735 -3.190 1.00 85.62 87 ALA A C 1
ATOM 706 O O . ALA A 1 87 ? 16.699 0.668 -4.381 1.00 85.62 87 ALA A O 1
ATOM 707 N N . TYR A 1 88 ? 18.245 1.110 -2.817 1.00 87.44 88 TYR A N 1
ATOM 708 C CA . TYR A 1 88 ? 19.296 1.469 -3.775 1.00 87.44 88 TYR A CA 1
ATOM 709 C C . TYR A 1 88 ? 19.701 0.303 -4.679 1.00 87.44 88 TYR A C 1
ATOM 711 O O . TYR A 1 88 ? 19.909 0.509 -5.877 1.00 87.44 88 TYR A O 1
ATOM 719 N N . LYS A 1 89 ? 19.775 -0.923 -4.145 1.00 88.38 89 LYS A N 1
ATOM 720 C CA . LYS A 1 89 ? 20.062 -2.122 -4.943 1.00 88.38 89 LYS A CA 1
ATOM 721 C C . LYS A 1 89 ? 18.992 -2.344 -6.014 1.00 88.38 89 LYS A C 1
ATOM 723 O O . LYS A 1 89 ? 19.335 -2.436 -7.189 1.00 88.38 89 LYS A O 1
ATOM 728 N N . MET A 1 90 ? 17.711 -2.327 -5.635 1.00 87.31 90 MET A N 1
ATOM 729 C CA . MET A 1 90 ? 16.599 -2.464 -6.585 1.00 87.31 90 MET A CA 1
ATOM 730 C C . MET A 1 90 ? 16.623 -1.380 -7.669 1.00 87.31 90 MET A C 1
ATOM 732 O O . MET A 1 90 ? 16.447 -1.679 -8.851 1.00 87.31 90 MET A O 1
ATOM 736 N N . LYS A 1 91 ? 16.900 -0.124 -7.288 1.00 87.06 91 LYS A N 1
ATOM 737 C CA . LYS A 1 91 ? 17.043 0.989 -8.239 1.00 87.06 91 LYS A CA 1
ATOM 738 C C . LYS A 1 91 ? 18.176 0.739 -9.233 1.00 87.06 91 LYS A C 1
ATOM 740 O O . LYS A 1 91 ? 17.985 0.917 -10.433 1.00 87.06 91 LYS A O 1
ATOM 745 N N . ASN A 1 92 ? 19.334 0.285 -8.755 1.00 87.81 92 ASN A N 1
ATOM 746 C CA . ASN A 1 92 ? 20.477 -0.038 -9.607 1.00 87.81 92 ASN A CA 1
ATOM 747 C C . ASN A 1 92 ? 20.166 -1.182 -10.587 1.00 87.81 92 ASN A C 1
ATOM 749 O O . ASN A 1 92 ? 20.526 -1.101 -11.760 1.00 87.81 92 ASN A O 1
ATOM 753 N N . ASP A 1 93 ? 19.452 -2.218 -10.143 1.00 87.06 93 ASP A N 1
ATOM 754 C CA . ASP A 1 93 ? 19.086 -3.358 -10.991 1.00 87.06 93 ASP A CA 1
ATOM 755 C C . ASP A 1 93 ? 18.140 -2.941 -12.131 1.00 87.06 93 ASP A C 1
ATOM 757 O O . ASP A 1 93 ? 18.325 -3.344 -13.283 1.00 87.06 93 ASP A O 1
ATOM 761 N N . VAL A 1 94 ? 17.176 -2.056 -11.855 1.00 86.94 94 VAL A N 1
ATOM 762 C CA . VAL A 1 94 ? 16.325 -1.448 -12.895 1.00 86.94 94 VAL A CA 1
ATOM 763 C C . VAL A 1 94 ? 17.148 -0.604 -13.875 1.00 86.94 94 VAL A C 1
ATOM 765 O O . VAL A 1 94 ? 16.979 -0.717 -15.093 1.00 86.94 94 VAL A O 1
ATOM 768 N N . LEU A 1 95 ? 18.072 0.223 -13.376 1.00 84.44 95 LEU A N 1
ATOM 769 C CA . LEU A 1 95 ? 18.929 1.055 -14.228 1.00 84.44 95 LEU A CA 1
ATOM 770 C C . LEU A 1 95 ? 19.826 0.209 -15.143 1.00 84.44 95 LEU A C 1
ATOM 772 O O . LEU A 1 95 ? 19.973 0.531 -16.325 1.00 84.44 95 LEU A O 1
ATOM 776 N N . LYS A 1 96 ? 20.364 -0.910 -14.645 1.00 84.38 96 LYS A N 1
ATOM 777 C CA . LYS A 1 96 ? 21.129 -1.872 -15.451 1.00 84.38 96 LYS A CA 1
ATOM 778 C C . LYS A 1 96 ? 20.277 -2.513 -16.545 1.00 84.38 96 LYS A C 1
ATOM 780 O O . LYS A 1 96 ? 20.729 -2.565 -17.687 1.00 84.38 96 LYS A O 1
ATOM 785 N N . ARG A 1 97 ? 19.036 -2.925 -16.242 1.00 82.56 97 ARG A N 1
ATOM 786 C CA . ARG A 1 97 ? 18.085 -3.447 -17.247 1.00 82.56 97 ARG A CA 1
ATOM 787 C C . ARG A 1 97 ? 17.809 -2.423 -18.354 1.00 82.56 97 ARG A C 1
ATOM 789 O O . ARG A 1 97 ? 17.863 -2.765 -19.537 1.00 82.56 97 ARG A O 1
ATOM 796 N N . LYS A 1 98 ? 17.591 -1.152 -17.994 1.00 74.81 98 LYS A N 1
ATOM 797 C CA . LYS A 1 98 ? 17.400 -0.059 -18.968 1.00 74.81 98 LYS A CA 1
ATOM 798 C C . LYS A 1 98 ? 18.657 0.234 -19.800 1.00 74.81 98 LYS A C 1
ATOM 800 O O . LYS A 1 98 ? 18.538 0.479 -20.998 1.00 74.81 98 LYS A O 1
ATOM 805 N N . SER A 1 99 ? 19.848 0.182 -19.200 1.00 73.31 99 SER A N 1
ATOM 806 C CA . SER A 1 99 ? 21.127 0.387 -19.900 1.00 73.31 99 SER A CA 1
ATOM 807 C C . SER A 1 99 ? 21.461 -0.762 -20.864 1.00 73.31 99 SER A C 1
ATOM 809 O O . SER A 1 99 ? 21.875 -0.521 -21.996 1.00 73.31 99 SER A O 1
ATOM 811 N N . GLY A 1 100 ? 21.189 -2.012 -20.469 1.00 61.66 100 GLY A N 1
ATOM 812 C CA . GLY A 1 100 ? 21.355 -3.193 -21.322 1.00 61.66 100 GLY A CA 1
ATOM 813 C C . GLY A 1 100 ? 20.433 -3.186 -22.545 1.00 61.66 100 GLY A C 1
ATOM 814 O O . GLY A 1 100 ? 20.887 -3.461 -23.651 1.00 61.66 100 GLY A O 1
ATOM 815 N N . ARG A 1 101 ? 19.167 -2.766 -22.383 1.00 57.75 101 ARG A N 1
ATOM 816 C CA . ARG A 1 101 ? 18.225 -2.596 -23.508 1.00 57.75 101 ARG A CA 1
ATOM 817 C C . ARG A 1 101 ? 18.672 -1.538 -24.524 1.00 57.75 101 ARG A C 1
ATOM 819 O O . ARG A 1 101 ? 18.350 -1.674 -25.698 1.00 57.75 101 ARG A O 1
ATOM 826 N N . LYS A 1 102 ? 19.419 -0.506 -24.107 1.00 54.28 102 LYS A N 1
ATOM 827 C CA . LYS A 1 102 ? 19.971 0.511 -25.024 1.00 54.28 102 LYS A CA 1
ATOM 828 C C . LYS A 1 102 ? 21.150 0.008 -25.865 1.00 54.28 102 LYS A C 1
ATOM 830 O O . LYS A 1 102 ? 21.403 0.599 -26.902 1.00 54.28 102 LYS A O 1
ATOM 835 N N . LYS A 1 103 ? 21.863 -1.043 -25.439 1.00 50.19 103 LYS A N 1
ATOM 836 C CA . LYS A 1 103 ? 22.992 -1.621 -26.196 1.00 50.19 103 LYS A CA 1
ATOM 837 C C . LYS A 1 103 ? 22.581 -2.677 -27.229 1.00 50.19 103 LYS A C 1
ATOM 839 O O . LYS A 1 103 ? 23.414 -3.068 -28.034 1.00 50.19 103 LYS A O 1
ATOM 844 N N . ALA A 1 104 ? 21.338 -3.154 -27.187 1.00 51.16 104 ALA A N 1
ATOM 845 C CA . ALA A 1 104 ? 20.820 -4.200 -28.072 1.00 51.16 104 ALA A CA 1
ATOM 846 C C . ALA A 1 104 ? 19.987 -3.643 -29.246 1.00 51.16 104 ALA A C 1
ATOM 848 O O . ALA A 1 104 ? 19.125 -4.346 -29.771 1.00 51.16 104 ALA A O 1
ATOM 849 N N . LYS A 1 105 ? 20.194 -2.375 -29.613 1.00 39.50 105 LYS A N 1
ATOM 850 C CA . LYS A 1 105 ? 19.473 -1.681 -30.681 1.00 39.50 105 LYS A CA 1
ATOM 851 C C . LYS A 1 105 ? 20.448 -1.019 -31.63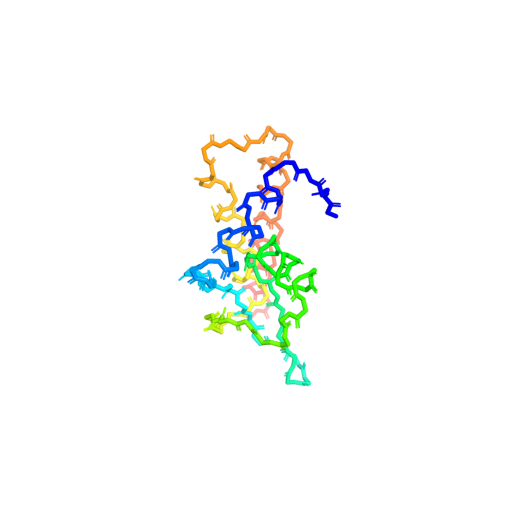9 1.00 39.50 105 LYS A C 1
ATOM 853 O O . LYS A 1 105 ? 21.483 -0.530 -31.136 1.00 39.50 105 LYS A O 1
#

Sequence (105 aa):
MKDDNEMHLLKESIEKYGILTPLIVRPVPDGVYEIIAGHRRRHAAELLGYRKVPVIIRVMNEDEAILNMVDSNLHREKISFSEKVFAYKMKNDVLKRKSGRKKAK

Mean predicted aligned error: 8.37 Å

Secondary structure (DSSP, 8-state):
----HHHHHHHHHHHHH--SSPEEEEE-GGG-EEEEE-HHHHHHHHHTT-S---EEE----HHHHHHHHHHHHHT-SS--HHHHHHHHHHHHHHHHHHHHHHH--

pLDDT: mean 85.75, std 10.87, range [39.5, 96.44]